Protein AF-X1SV70-F1 (afdb_monomer_lite)

Organism: NCBI:txid412755

Structure (mmCIF, N/CA/C/O backbone):
data_AF-X1SV70-F1
#
_entry.id   AF-X1SV70-F1
#
loop_
_atom_site.group_PDB
_atom_site.id
_atom_site.type_symbol
_atom_site.label_atom_id
_atom_site.label_alt_id
_atom_site.label_comp_id
_atom_site.label_asym_id
_atom_site.label_entity_id
_atom_site.label_seq_id
_atom_site.pdbx_PDB_ins_code
_atom_site.Cartn_x
_atom_site.Cartn_y
_atom_site.Cartn_z
_atom_site.occupancy
_atom_site.B_iso_or_equiv
_atom_site.auth_seq_id
_atom_site.auth_comp_id
_atom_site.auth_asym_id
_atom_site.auth_atom_id
_atom_site.pdbx_PDB_model_num
ATOM 1 N N . GLU A 1 1 ? -0.489 -18.241 -18.747 1.00 54.88 1 GLU A N 1
ATOM 2 C CA . GLU A 1 1 ? 0.717 -17.387 -18.776 1.00 54.88 1 GLU A CA 1
ATOM 3 C C . GLU A 1 1 ? 0.806 -16.663 -17.441 1.00 54.88 1 GLU A C 1
ATOM 5 O O . GLU A 1 1 ? -0.238 -16.282 -16.927 1.00 54.88 1 GLU A O 1
ATOM 10 N N . ASN A 1 2 ? 1.986 -16.580 -16.823 1.00 63.38 2 ASN A N 1
ATOM 11 C CA . ASN A 1 2 ? 2.168 -15.894 -15.540 1.00 63.38 2 ASN A CA 1
ATOM 12 C C . ASN A 1 2 ? 2.728 -14.479 -15.762 1.00 63.38 2 ASN A C 1
ATOM 14 O O . ASN A 1 2 ? 3.321 -14.181 -16.800 1.00 63.38 2 ASN A O 1
AT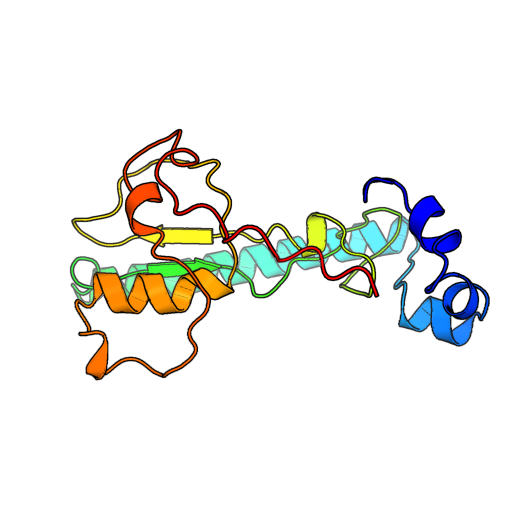OM 18 N N . PHE A 1 3 ? 2.542 -13.602 -14.782 1.00 66.31 3 PHE A N 1
ATOM 19 C CA . PHE A 1 3 ? 2.961 -12.201 -14.850 1.00 66.31 3 PHE A CA 1
ATOM 20 C C . PHE A 1 3 ? 4.433 -11.997 -14.456 1.00 66.31 3 PHE A C 1
ATOM 22 O O . PHE A 1 3 ? 4.821 -10.915 -14.054 1.00 66.31 3 PHE A O 1
ATOM 29 N N . HIS A 1 4 ? 5.266 -13.033 -14.571 1.00 71.25 4 HIS A N 1
ATOM 30 C CA . HIS A 1 4 ? 6.708 -12.949 -14.301 1.00 71.25 4 HIS A CA 1
ATOM 31 C C . HIS A 1 4 ? 7.544 -12.832 -15.577 1.00 71.25 4 HIS A C 1
ATOM 33 O O . HIS A 1 4 ? 8.769 -12.863 -15.519 1.00 71.25 4 HIS A O 1
ATOM 39 N N . ASN A 1 5 ? 6.904 -12.764 -16.744 1.00 83.50 5 ASN A N 1
ATOM 40 C CA . ASN A 1 5 ? 7.598 -12.651 -18.016 1.00 83.50 5 ASN A CA 1
ATOM 41 C C . ASN A 1 5 ? 6.950 -11.564 -18.876 1.00 83.50 5 ASN A C 1
ATOM 43 O O . ASN A 1 5 ? 5.813 -11.713 -19.329 1.00 83.50 5 ASN A O 1
ATOM 47 N N . ILE A 1 6 ? 7.702 -10.493 -19.134 1.00 85.44 6 ILE A N 1
ATOM 48 C CA . ILE A 1 6 ? 7.267 -9.369 -19.968 1.00 85.44 6 ILE A CA 1
ATOM 49 C C . ILE A 1 6 ? 6.971 -9.778 -21.418 1.00 85.44 6 ILE A C 1
ATOM 51 O O . ILE A 1 6 ? 6.139 -9.153 -22.072 1.00 85.44 6 ILE A O 1
ATOM 55 N N . GLU A 1 7 ? 7.557 -10.869 -21.926 1.00 86.25 7 GLU A N 1
ATOM 56 C CA . GLU A 1 7 ? 7.227 -11.379 -23.262 1.00 86.25 7 GLU A CA 1
ATOM 57 C C . GLU A 1 7 ? 5.745 -11.731 -23.409 1.00 86.25 7 GLU A C 1
ATOM 59 O O . GLU A 1 7 ? 5.186 -11.567 -24.495 1.00 86.25 7 GLU A O 1
ATOM 64 N N . ASN A 1 8 ? 5.099 -12.181 -22.329 1.00 85.94 8 ASN A N 1
ATOM 65 C CA . ASN A 1 8 ? 3.671 -12.495 -22.345 1.00 85.94 8 ASN A CA 1
ATOM 66 C C . ASN A 1 8 ? 2.850 -11.236 -22.646 1.00 85.94 8 ASN A C 1
ATOM 68 O O . ASN A 1 8 ? 1.861 -11.301 -23.370 1.00 85.94 8 ASN A O 1
ATOM 72 N N . LEU A 1 9 ? 3.299 -10.069 -22.171 1.00 84.88 9 LEU A N 1
ATOM 73 C CA . LEU A 1 9 ? 2.652 -8.792 -22.452 1.00 84.88 9 LEU A CA 1
ATOM 74 C C . LEU A 1 9 ? 2.766 -8.419 -23.937 1.00 84.88 9 LEU A C 1
ATOM 76 O O . LEU A 1 9 ? 1.769 -8.066 -24.568 1.00 84.88 9 LEU A O 1
ATOM 80 N N . TYR A 1 10 ? 3.961 -8.573 -24.513 1.00 86.06 10 TYR A N 1
ATOM 81 C CA . TYR A 1 10 ? 4.214 -8.315 -25.934 1.00 86.06 10 TYR A CA 1
ATOM 82 C C . TYR A 1 10 ? 3.469 -9.282 -26.864 1.00 86.06 10 TYR A C 1
ATOM 84 O O . TYR A 1 10 ? 3.123 -8.920 -27.988 1.00 86.06 10 TYR A O 1
ATOM 92 N N . LYS A 1 11 ? 3.194 -10.506 -26.404 1.00 88.25 11 LYS A N 1
ATOM 93 C CA . LYS A 1 11 ? 2.442 -11.528 -27.148 1.00 88.25 11 LYS A CA 1
ATOM 94 C C . LYS A 1 11 ? 0.931 -11.478 -26.878 1.00 88.25 11 LYS A C 1
ATOM 96 O O . LYS A 1 11 ? 0.177 -12.157 -27.574 1.00 88.25 11 LYS A O 1
ATOM 101 N N . HIS A 1 12 ? 0.474 -10.667 -25.920 1.00 87.44 12 HIS A N 1
ATOM 102 C CA . HIS A 1 12 ? -0.908 -10.683 -25.450 1.00 87.44 12 HIS A CA 1
ATOM 103 C C . HIS A 1 12 ? -1.907 -10.278 -26.557 1.00 87.44 12 HIS A C 1
ATOM 105 O O . HIS A 1 12 ? -1.743 -9.202 -27.149 1.00 87.44 12 HIS A O 1
ATOM 111 N N . PRO A 1 13 ? -2.989 -11.053 -26.797 1.00 87.56 13 PRO A N 1
ATOM 112 C CA . PRO A 1 13 ? -3.907 -10.855 -27.929 1.00 87.56 13 PRO A CA 1
ATOM 113 C C . PRO A 1 13 ? -4.504 -9.448 -28.044 1.00 87.56 13 PRO A C 1
ATOM 115 O O . PRO A 1 13 ? -4.757 -8.965 -29.146 1.00 87.56 13 PRO A O 1
ATOM 118 N N . TYR A 1 14 ? -4.711 -8.777 -26.909 1.00 85.12 14 TYR A N 1
ATOM 119 C CA . TYR A 1 14 ? -5.315 -7.445 -26.866 1.00 85.12 14 TYR A CA 1
ATOM 120 C C . TYR A 1 14 ? -4.296 -6.306 -26.785 1.00 85.12 14 TYR A C 1
ATOM 122 O O . TYR A 1 14 ? -4.604 -5.197 -27.214 1.00 85.12 14 TYR A O 1
ATOM 130 N N . LEU A 1 15 ? -3.098 -6.560 -26.242 1.00 86.31 15 LEU A N 1
ATOM 131 C CA . LEU A 1 15 ? -2.116 -5.505 -25.956 1.00 86.31 15 LEU A CA 1
ATOM 132 C C . LEU A 1 15 ? -1.048 -5.393 -27.038 1.00 86.31 15 LEU A C 1
ATOM 134 O O . LEU A 1 15 ? -0.598 -4.284 -27.313 1.00 86.31 15 LEU A O 1
ATOM 138 N N . LYS A 1 16 ? -0.706 -6.504 -27.704 1.00 87.75 16 LYS A N 1
ATOM 139 C CA . LYS A 1 16 ? 0.333 -6.568 -28.738 1.00 87.75 16 LYS A CA 1
ATOM 140 C C . LYS A 1 16 ? 0.242 -5.414 -29.737 1.00 87.75 16 LYS A C 1
ATOM 142 O O . LYS A 1 16 ? 1.205 -4.675 -29.902 1.00 87.75 16 LYS A O 1
ATOM 147 N N . LYS A 1 17 ? -0.940 -5.200 -30.329 1.00 88.38 17 LYS A N 1
ATOM 148 C CA . LYS A 1 17 ? -1.150 -4.147 -31.338 1.00 88.38 17 LYS A CA 1
ATOM 149 C C . LYS A 1 17 ? -0.824 -2.740 -30.825 1.00 88.38 17 LYS A C 1
ATOM 151 O O . LYS A 1 17 ? -0.407 -1.896 -31.601 1.00 88.38 17 LYS A O 1
ATOM 156 N N . TYR A 1 18 ? -1.020 -2.472 -29.532 1.00 86.12 18 TYR A N 1
ATOM 157 C CA . TYR A 1 18 ? -0.710 -1.172 -28.934 1.00 86.12 18 TYR A CA 1
ATOM 158 C C . TYR A 1 18 ? 0.778 -1.054 -28.600 1.00 86.12 18 TYR A C 1
ATOM 160 O O . TYR A 1 18 ? 1.361 0.011 -28.774 1.00 86.12 18 TYR A O 1
ATOM 168 N N . LEU A 1 19 ? 1.402 -2.150 -28.169 1.00 87.75 19 LEU A N 1
ATOM 169 C CA . LEU A 1 19 ? 2.817 -2.192 -27.800 1.00 87.75 19 LEU A CA 1
ATOM 170 C C . LEU A 1 19 ? 3.765 -2.193 -29.008 1.00 87.75 19 LEU A C 1
ATOM 172 O O . LEU A 1 19 ? 4.924 -1.810 -28.875 1.00 87.75 19 LEU A O 1
ATOM 176 N N . GLU A 1 20 ? 3.287 -2.578 -30.191 1.00 87.81 20 GLU A N 1
ATOM 177 C CA . GLU A 1 20 ? 4.043 -2.474 -31.447 1.00 87.81 20 GLU A CA 1
ATOM 178 C C . GLU A 1 20 ? 4.167 -1.025 -31.953 1.00 87.81 20 GLU A C 1
ATOM 180 O O . GLU A 1 20 ? 5.061 -0.722 -32.743 1.00 87.81 20 GLU A O 1
ATOM 185 N N . HIS A 1 21 ? 3.315 -0.105 -31.485 1.00 87.06 21 HIS A N 1
ATOM 186 C CA . HIS A 1 21 ? 3.374 1.312 -31.846 1.00 87.06 21 HIS A CA 1
ATOM 187 C C . HIS A 1 21 ? 4.238 2.101 -30.843 1.00 87.06 21 HIS A C 1
ATOM 189 O O . HIS A 1 21 ? 3.816 2.267 -29.698 1.00 87.06 21 HIS A O 1
ATOM 195 N N . PRO A 1 22 ? 5.402 2.664 -31.238 1.00 83.31 22 PRO A N 1
ATOM 196 C CA . PRO A 1 22 ? 6.359 3.254 -30.292 1.00 83.31 22 PRO A CA 1
ATOM 197 C C . PRO A 1 22 ? 5.801 4.350 -29.361 1.00 83.31 22 PRO A C 1
ATOM 199 O O . PRO A 1 2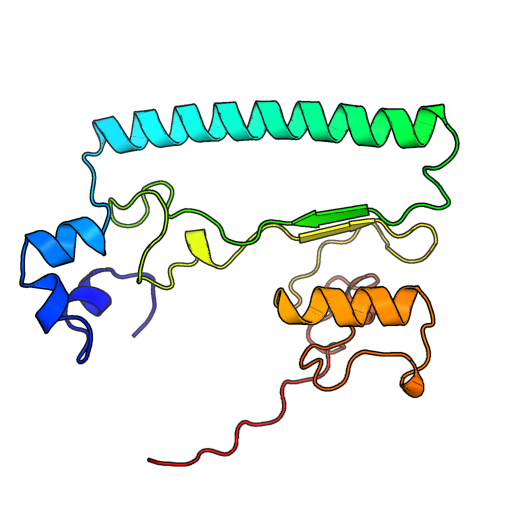2 ? 6.099 4.301 -28.168 1.00 83.31 22 PRO A O 1
ATOM 202 N N . PRO A 1 23 ? 4.954 5.296 -29.823 1.00 83.75 23 PRO A N 1
ATOM 203 C CA . PRO A 1 23 ? 4.382 6.310 -28.931 1.00 83.75 23 PRO A CA 1
ATOM 204 C C . PRO A 1 23 ? 3.446 5.719 -27.868 1.00 83.75 23 PRO A C 1
ATOM 206 O O . PRO A 1 23 ? 3.454 6.142 -26.712 1.00 83.75 23 PRO A O 1
ATOM 209 N N . ALA A 1 24 ? 2.645 4.722 -28.255 1.00 82.88 24 ALA A N 1
ATOM 210 C CA . ALA A 1 24 ? 1.751 4.027 -27.340 1.00 82.88 24 ALA A CA 1
ATOM 211 C C . ALA A 1 24 ? 2.552 3.152 -26.371 1.00 82.88 24 ALA A C 1
ATOM 213 O O . ALA A 1 24 ? 2.300 3.201 -25.174 1.00 82.88 24 ALA A O 1
ATOM 214 N N . ARG A 1 25 ? 3.573 2.435 -26.854 1.00 84.69 25 ARG A N 1
ATOM 215 C CA . ARG A 1 25 ? 4.478 1.646 -26.013 1.00 84.69 25 ARG A CA 1
ATOM 216 C C . ARG A 1 25 ? 5.112 2.487 -24.913 1.00 84.69 25 ARG A C 1
ATOM 218 O O . ARG A 1 25 ? 4.944 2.124 -23.764 1.00 84.69 25 ARG A O 1
ATOM 225 N N . GLY A 1 26 ? 5.748 3.615 -25.233 1.00 83.00 26 GLY A N 1
ATOM 226 C CA . GLY A 1 26 ? 6.385 4.461 -24.212 1.00 83.00 26 GLY A CA 1
ATOM 227 C C . GLY A 1 26 ? 5.402 5.072 -23.204 1.00 83.00 26 GLY A C 1
ATOM 228 O O . GLY A 1 26 ? 5.773 5.367 -22.073 1.00 83.00 26 GLY A O 1
ATOM 229 N N . SER A 1 27 ? 4.133 5.236 -23.593 1.00 82.19 27 SER A N 1
ATOM 230 C CA . SER A 1 27 ? 3.078 5.730 -22.695 1.00 82.19 27 SER A CA 1
ATOM 231 C C . SER A 1 27 ? 2.471 4.632 -21.815 1.00 82.19 27 SER A C 1
ATOM 233 O O . SER A 1 27 ? 1.890 4.931 -20.778 1.00 82.19 27 SER A O 1
ATOM 235 N N . LEU A 1 28 ? 2.548 3.372 -22.249 1.00 85.06 28 LEU A N 1
ATOM 236 C CA . LEU A 1 28 ? 1.962 2.214 -21.566 1.00 85.06 28 LEU A CA 1
ATOM 237 C C . LEU A 1 28 ? 2.995 1.446 -20.735 1.00 85.06 28 LEU A C 1
ATOM 239 O O . LEU A 1 28 ? 2.650 0.875 -19.700 1.00 85.06 28 LEU A O 1
ATOM 243 N N . LEU A 1 29 ? 4.236 1.417 -21.221 1.00 85.75 29 LEU A N 1
ATOM 244 C CA . LEU A 1 29 ? 5.411 0.780 -20.648 1.00 85.75 29 LEU A CA 1
ATOM 245 C C . LEU A 1 29 ? 6.462 1.864 -20.436 1.00 85.75 29 LEU A C 1
ATOM 247 O O . LEU A 1 29 ? 7.097 2.337 -21.378 1.00 85.75 29 LEU A O 1
ATOM 251 N N . HIS A 1 30 ? 6.628 2.268 -19.185 1.00 89.94 30 HIS A N 1
ATOM 252 C CA . HIS A 1 30 ? 7.658 3.208 -18.760 1.00 89.94 30 HIS A CA 1
ATOM 253 C C . HIS A 1 30 ? 9.014 2.492 -18.666 1.00 89.94 30 HIS A C 1
ATOM 255 O O . HIS A 1 30 ? 9.538 2.273 -17.576 1.00 89.94 30 HIS A O 1
ATOM 261 N N . GLU A 1 31 ? 9.527 2.045 -19.815 1.00 92.25 31 GLU A N 1
ATOM 262 C CA . GLU A 1 31 ? 10.827 1.382 -19.932 1.00 92.25 31 GLU A CA 1
ATOM 263 C C . GLU A 1 31 ? 11.970 2.370 -19.706 1.00 92.25 31 GLU A C 1
ATOM 265 O O . GLU A 1 31 ? 11.986 3.460 -20.277 1.00 92.25 31 GLU A O 1
ATOM 270 N N . GLU A 1 32 ? 12.959 1.962 -18.919 1.00 94.81 32 GLU A N 1
ATOM 271 C CA . GLU A 1 32 ? 14.097 2.798 -18.555 1.00 94.81 32 GLU A CA 1
ATOM 272 C C . GLU A 1 32 ? 15.427 2.050 -18.637 1.00 94.81 32 GLU A C 1
ATOM 274 O O . GLU A 1 32 ? 15.503 0.819 -18.642 1.00 94.81 32 GLU A O 1
ATOM 279 N N . THR A 1 33 ? 16.512 2.823 -18.692 1.00 96.81 33 THR A N 1
ATOM 280 C CA . THR A 1 33 ? 17.869 2.271 -18.617 1.00 96.81 33 THR A CA 1
ATOM 281 C C . THR A 1 33 ? 18.192 1.815 -17.195 1.00 96.81 33 THR A C 1
ATOM 283 O O . THR A 1 33 ? 17.692 2.379 -16.223 1.00 96.81 33 THR A O 1
ATOM 286 N N . GLU A 1 34 ? 19.091 0.839 -17.048 1.00 96.81 34 GLU A N 1
ATOM 287 C CA . GLU A 1 34 ? 19.534 0.361 -15.729 1.00 96.81 34 GLU A CA 1
ATOM 288 C C . GLU A 1 34 ? 20.086 1.500 -14.853 1.00 96.81 34 GLU A C 1
ATOM 290 O O . GLU A 1 34 ? 19.806 1.567 -13.656 1.00 96.81 34 GLU A O 1
ATOM 295 N N . GLU A 1 35 ? 20.821 2.447 -15.445 1.00 98.00 35 GLU A N 1
ATOM 296 C CA . GLU A 1 35 ? 21.339 3.611 -14.723 1.00 98.00 35 GLU A CA 1
ATOM 297 C C . GLU A 1 35 ? 20.206 4.471 -14.141 1.00 98.00 35 GLU A C 1
ATOM 299 O O . GLU A 1 35 ? 20.251 4.840 -12.962 1.00 98.00 35 GLU A O 1
ATOM 304 N N . ASN A 1 36 ? 19.181 4.769 -14.944 1.00 97.81 36 ASN A N 1
ATOM 305 C CA . ASN A 1 36 ? 18.024 5.544 -14.502 1.00 97.81 36 ASN A CA 1
ATOM 306 C C . ASN A 1 36 ? 17.200 4.785 -13.462 1.00 97.81 36 ASN A C 1
ATOM 308 O O . ASN A 1 36 ? 16.802 5.382 -12.465 1.00 97.81 36 ASN A O 1
ATOM 312 N N . ILE A 1 37 ? 17.014 3.475 -13.633 1.00 98.06 37 ILE A N 1
ATOM 313 C CA . ILE A 1 37 ? 16.313 2.618 -12.669 1.00 98.06 37 ILE A CA 1
ATOM 314 C C . ILE A 1 37 ? 17.014 2.652 -11.310 1.00 98.06 37 ILE A C 1
ATOM 316 O O . ILE A 1 37 ? 16.367 2.870 -10.289 1.00 98.06 37 ILE A O 1
ATOM 320 N N . ARG A 1 38 ? 18.345 2.517 -11.267 1.00 98.00 38 ARG A N 1
ATOM 321 C CA . ARG A 1 38 ? 19.092 2.584 -10.000 1.00 98.00 38 ARG A CA 1
ATOM 322 C C . ARG A 1 38 ? 18.925 3.935 -9.303 1.00 98.00 38 ARG A C 1
ATOM 324 O O . ARG A 1 38 ? 18.793 3.973 -8.080 1.00 98.00 38 ARG A O 1
ATOM 331 N N . LYS A 1 39 ? 18.914 5.039 -10.061 1.00 98.31 39 LYS A N 1
ATOM 332 C CA . LYS A 1 39 ? 18.639 6.382 -9.518 1.00 98.31 39 LYS A CA 1
ATOM 333 C C . LYS A 1 39 ? 17.202 6.492 -9.009 1.00 98.31 39 LYS A C 1
ATOM 335 O O . LYS A 1 39 ? 16.993 7.004 -7.914 1.00 98.31 39 LYS A O 1
ATOM 340 N N . PHE A 1 40 ? 16.237 5.984 -9.771 1.00 98.19 40 PHE A N 1
ATOM 341 C CA . PHE A 1 40 ? 14.825 5.971 -9.406 1.00 98.19 40 PHE A CA 1
ATOM 342 C C . PHE A 1 40 ? 14.586 5.199 -8.104 1.00 98.19 40 PHE A C 1
ATOM 344 O O . PHE A 1 40 ? 14.012 5.755 -7.178 1.00 98.19 40 PHE A O 1
ATOM 351 N N . ILE A 1 41 ? 15.120 3.980 -7.975 1.00 97.81 41 ILE A N 1
ATOM 352 C CA . ILE A 1 41 ? 15.018 3.169 -6.750 1.00 97.81 41 ILE A CA 1
ATOM 353 C C . ILE A 1 41 ? 15.619 3.912 -5.549 1.00 97.81 41 ILE A C 1
ATOM 355 O O . ILE A 1 41 ? 15.008 3.965 -4.483 1.00 97.81 41 ILE A O 1
ATOM 359 N N . ALA A 1 42 ? 16.796 4.526 -5.713 1.00 98.44 42 ALA A N 1
ATOM 360 C CA . ALA A 1 42 ? 17.432 5.288 -4.639 1.00 98.44 42 ALA A CA 1
ATOM 361 C C . ALA A 1 42 ? 16.572 6.480 -4.181 1.00 98.44 42 ALA A C 1
ATOM 363 O O . ALA A 1 42 ? 16.422 6.708 -2.980 1.00 98.44 42 ALA A O 1
ATOM 364 N N . LEU A 1 43 ? 15.977 7.218 -5.124 1.00 98.38 43 LEU A N 1
ATOM 365 C CA . LEU A 1 43 ? 15.062 8.321 -4.820 1.00 98.38 43 LEU A CA 1
ATOM 366 C C . LEU A 1 43 ? 13.783 7.822 -4.140 1.00 98.38 43 LEU A C 1
ATOM 368 O O . LEU A 1 43 ? 13.372 8.402 -3.136 1.00 98.38 43 LEU A O 1
ATOM 372 N N . SER A 1 44 ? 13.209 6.719 -4.619 1.00 97.94 44 SER A N 1
ATOM 373 C CA . SER A 1 44 ? 12.023 6.097 -4.030 1.00 97.94 44 SER A CA 1
ATOM 374 C C . SER A 1 44 ? 12.267 5.657 -2.588 1.00 97.94 44 SER A C 1
ATOM 376 O O . SER A 1 44 ? 11.444 5.953 -1.726 1.00 97.94 44 SER A O 1
ATOM 378 N N . TYR A 1 45 ? 13.421 5.064 -2.264 1.00 98.25 45 TYR A N 1
ATOM 379 C CA . TYR A 1 45 ? 13.770 4.775 -0.867 1.00 98.25 45 TYR A CA 1
ATOM 380 C C . TYR A 1 45 ? 13.975 6.033 -0.017 1.00 98.25 45 TYR A C 1
ATOM 382 O O . TYR A 1 45 ? 13.638 6.030 1.171 1.00 98.25 45 TYR A O 1
ATOM 390 N N . GLY A 1 46 ? 14.458 7.127 -0.611 1.00 98.56 46 GLY A N 1
ATOM 391 C CA . GLY A 1 46 ? 14.466 8.437 0.040 1.00 98.56 46 GLY A CA 1
ATOM 392 C C . GLY A 1 46 ? 13.050 8.907 0.391 1.00 98.56 46 GLY A C 1
ATOM 393 O O . GLY A 1 46 ? 12.800 9.321 1.523 1.00 98.56 46 GLY A O 1
ATOM 394 N N . SER A 1 47 ? 12.103 8.780 -0.542 1.00 98.19 47 SER A N 1
ATOM 395 C CA . SER A 1 47 ? 10.692 9.114 -0.312 1.00 98.19 47 SER A CA 1
ATOM 396 C C . SER A 1 47 ? 10.035 8.210 0.731 1.00 98.19 47 SER A C 1
ATOM 398 O O . SER A 1 47 ? 9.341 8.716 1.609 1.00 98.19 47 SER A O 1
ATOM 400 N N . VAL A 1 48 ? 10.290 6.899 0.692 1.00 97.69 48 VAL A N 1
ATOM 401 C CA . VAL A 1 48 ? 9.816 5.950 1.714 1.00 97.69 48 VAL A CA 1
ATOM 402 C C . VAL A 1 48 ? 10.338 6.343 3.096 1.00 97.69 48 VAL A C 1
ATOM 404 O O . VAL A 1 48 ? 9.550 6.421 4.031 1.00 97.69 48 VAL A O 1
ATOM 407 N N . SER A 1 49 ? 11.626 6.678 3.223 1.00 98.62 49 SER A N 1
ATOM 408 C CA . SER A 1 49 ? 12.211 7.117 4.501 1.00 98.62 49 SER A CA 1
ATOM 409 C C . SER A 1 49 ? 11.565 8.403 5.033 1.00 98.62 49 SER A C 1
ATOM 411 O O . SER A 1 49 ? 11.336 8.542 6.234 1.00 98.62 49 SER A O 1
ATOM 413 N N . LEU A 1 50 ? 11.241 9.350 4.145 1.00 98.56 50 LEU A N 1
ATOM 414 C CA . LEU A 1 50 ? 10.529 10.573 4.520 1.00 98.56 50 LEU A CA 1
ATOM 415 C C . LEU A 1 50 ? 9.112 10.267 5.030 1.00 98.56 50 LEU A C 1
ATOM 417 O O . LEU A 1 50 ? 8.690 10.828 6.042 1.00 98.56 50 LEU A O 1
ATOM 421 N N . ILE A 1 51 ? 8.384 9.389 4.335 1.00 98.19 51 ILE A N 1
ATOM 422 C CA . ILE A 1 51 ? 7.029 8.978 4.721 1.00 98.19 51 ILE A CA 1
ATOM 423 C C . ILE A 1 51 ? 7.056 8.237 6.058 1.00 98.19 51 ILE A C 1
ATOM 425 O O . ILE A 1 51 ? 6.247 8.551 6.925 1.00 98.19 51 ILE A O 1
ATOM 429 N N . ASP A 1 52 ? 7.999 7.316 6.254 1.00 98.50 52 ASP A N 1
ATOM 430 C CA . ASP A 1 52 ? 8.181 6.588 7.513 1.00 98.50 52 ASP A CA 1
ATOM 431 C C . ASP A 1 52 ? 8.377 7.551 8.697 1.00 98.50 52 ASP A C 1
ATOM 433 O O . ASP A 1 52 ? 7.657 7.478 9.696 1.00 98.50 52 ASP A O 1
ATOM 437 N N . HIS A 1 53 ? 9.247 8.556 8.536 1.00 98.69 53 HIS A N 1
ATOM 438 C CA . HIS A 1 53 ? 9.427 9.601 9.543 1.00 98.69 53 HIS A CA 1
ATOM 439 C C . HIS A 1 53 ? 8.123 10.364 9.841 1.00 98.69 53 HIS A C 1
ATOM 441 O O . HIS A 1 53 ? 7.785 10.587 11.006 1.00 98.69 53 HIS A O 1
ATOM 447 N N . ALA A 1 54 ? 7.373 10.755 8.806 1.00 98.62 54 ALA A N 1
ATOM 448 C CA . ALA A 1 54 ? 6.108 11.471 8.962 1.00 98.62 54 ALA A CA 1
ATOM 449 C C . ALA A 1 54 ? 5.028 10.612 9.650 1.00 98.62 54 ALA A C 1
ATOM 451 O O . ALA A 1 54 ? 4.313 11.103 10.526 1.00 98.62 54 ALA A O 1
ATOM 452 N N . VAL A 1 55 ? 4.939 9.321 9.317 1.00 98.50 55 VAL A N 1
ATOM 453 C CA . VAL A 1 55 ? 4.057 8.362 10.000 1.00 98.50 55 VAL A CA 1
ATOM 454 C C . VAL A 1 55 ? 4.436 8.259 11.477 1.00 98.50 55 VAL A C 1
ATOM 456 O O . VAL A 1 55 ? 3.557 8.358 12.335 1.00 98.50 55 VAL A O 1
ATOM 459 N N . GLY A 1 56 ? 5.730 8.169 11.797 1.00 98.62 56 GLY A N 1
ATOM 460 C CA . GLY A 1 56 ? 6.218 8.177 13.177 1.00 98.62 56 GLY A CA 1
ATOM 461 C C . GLY A 1 56 ? 5.756 9.405 13.973 1.00 98.62 56 GLY A C 1
ATOM 462 O O . GLY A 1 56 ? 5.327 9.274 15.119 1.00 98.62 56 GLY A O 1
ATOM 463 N N . GLN A 1 57 ? 5.748 10.594 13.361 1.00 98.75 57 GLN A N 1
ATOM 464 C CA . GLN A 1 57 ? 5.242 11.818 14.000 1.00 98.75 57 GLN A CA 1
ATOM 465 C C . GLN A 1 57 ? 3.731 11.771 14.283 1.00 98.75 57 GLN A C 1
ATOM 467 O O . GLN A 1 57 ? 3.280 12.247 15.332 1.00 98.75 57 GLN A O 1
ATOM 472 N N . ILE A 1 58 ? 2.941 11.191 13.374 1.00 98.50 58 ILE A N 1
ATOM 473 C CA . ILE A 1 58 ? 1.496 11.001 13.567 1.00 98.50 58 ILE A CA 1
ATOM 474 C C . ILE A 1 58 ? 1.249 10.040 14.734 1.00 98.50 58 ILE A C 1
ATOM 476 O O . ILE A 1 58 ? 0.482 10.363 15.642 1.00 98.50 58 ILE A O 1
ATOM 480 N N . LEU A 1 59 ? 1.935 8.895 14.755 1.00 98.56 59 LEU A N 1
ATOM 481 C CA . LEU A 1 59 ? 1.797 7.894 15.818 1.00 98.56 59 LEU A CA 1
ATOM 482 C C . LEU A 1 59 ? 2.224 8.447 17.186 1.00 98.56 59 LEU A C 1
ATOM 484 O O . LEU A 1 59 ? 1.475 8.325 18.154 1.00 98.56 59 LEU A O 1
ATOM 488 N N . ALA A 1 60 ? 3.354 9.156 17.253 1.00 98.69 60 ALA A N 1
ATOM 489 C CA . ALA A 1 60 ? 3.807 9.819 18.476 1.00 98.69 60 ALA A CA 1
ATOM 490 C C . ALA A 1 60 ? 2.807 10.879 18.970 1.00 98.69 60 ALA A C 1
ATOM 492 O O . ALA A 1 60 ? 2.650 11.092 20.173 1.00 98.69 60 ALA A O 1
ATOM 493 N N . SER A 1 61 ? 2.092 11.541 18.054 1.00 98.62 61 SER A N 1
ATOM 494 C CA . SER A 1 61 ? 1.029 12.480 18.419 1.00 98.62 61 SER A CA 1
ATOM 495 C C . SER A 1 61 ? -0.167 11.759 19.048 1.00 98.62 61 SER A C 1
ATOM 497 O O . SER A 1 61 ? -0.681 12.228 20.064 1.00 98.62 61 SER A O 1
ATOM 499 N N . LEU A 1 62 ? -0.579 10.601 18.514 1.00 98.50 62 LEU A N 1
ATOM 500 C CA . LEU A 1 62 ? -1.635 9.785 19.127 1.00 98.50 62 LEU A CA 1
ATOM 501 C C . LEU A 1 62 ? -1.271 9.371 20.558 1.00 98.50 62 LEU A C 1
ATOM 503 O O . LEU A 1 62 ? -2.120 9.449 21.446 1.00 98.50 62 LEU A O 1
ATOM 507 N N . GLU A 1 63 ? -0.019 8.978 20.800 1.00 98.19 63 GLU A N 1
ATOM 508 C CA . GLU A 1 63 ? 0.475 8.650 22.143 1.00 98.19 63 GLU A CA 1
ATOM 509 C C . GLU A 1 63 ? 0.471 9.872 23.066 1.00 98.19 63 GLU A C 1
ATOM 511 O O . GLU A 1 63 ? -0.108 9.829 24.152 1.00 98.19 63 GLU A O 1
ATOM 516 N N . LYS A 1 64 ? 1.046 10.993 22.615 1.00 98.56 64 LYS A N 1
ATOM 517 C CA . LYS A 1 64 ? 1.135 12.242 23.387 1.00 98.56 64 LYS A CA 1
ATOM 518 C C . LYS A 1 64 ? -0.230 12.745 23.862 1.00 98.56 64 LYS A C 1
ATOM 520 O O . LYS A 1 64 ? -0.329 13.290 24.959 1.00 98.56 64 LYS A O 1
ATOM 525 N N . PHE A 1 65 ? -1.266 12.598 23.038 1.00 98.44 65 PHE A N 1
ATOM 526 C CA . PHE A 1 65 ? -2.627 13.026 23.370 1.00 98.44 65 PHE A CA 1
ATOM 527 C C . PHE A 1 65 ? -3.464 11.941 24.066 1.00 98.44 65 PHE A C 1
ATOM 529 O O . PHE A 1 65 ? -4.640 12.172 24.336 1.00 98.44 65 PHE A O 1
ATOM 536 N N . GLY A 1 66 ? -2.889 10.770 24.367 1.00 98.25 66 GLY A N 1
ATOM 537 C CA . GLY A 1 66 ? -3.607 9.665 25.010 1.00 98.25 66 GLY A CA 1
ATOM 538 C C . GLY A 1 66 ? -4.690 9.032 24.128 1.00 98.25 66 GLY A C 1
ATOM 539 O O . GLY A 1 66 ? -5.625 8.426 24.641 1.00 98.25 66 GLY A O 1
ATOM 540 N N . LEU A 1 67 ? -4.588 9.181 22.804 1.00 98.38 67 LEU A N 1
ATOM 541 C CA . LEU A 1 67 ? -5.559 8.680 21.823 1.00 98.38 67 LEU A CA 1
ATOM 542 C C . LEU A 1 67 ? -5.196 7.296 21.273 1.00 98.38 67 LEU A C 1
ATOM 544 O O . LEU A 1 67 ? -6.031 6.656 20.633 1.00 98.38 67 LEU A O 1
ATOM 548 N N . ALA A 1 68 ? -3.966 6.832 21.509 1.00 97.50 68 ALA A N 1
ATOM 549 C CA . ALA A 1 68 ? -3.430 5.605 20.922 1.00 97.50 68 ALA A CA 1
ATOM 550 C C . ALA A 1 68 ? -4.293 4.359 21.194 1.00 97.50 68 ALA A C 1
ATOM 552 O O . ALA A 1 68 ? -4.450 3.536 20.296 1.00 97.50 68 ALA A O 1
ATOM 553 N N . GLU A 1 69 ? -4.891 4.240 22.381 1.00 97.19 69 GLU A N 1
ATOM 554 C CA . GLU A 1 69 ? -5.697 3.070 22.772 1.00 97.19 69 GLU A CA 1
ATOM 555 C C . GLU A 1 69 ? -7.160 3.138 22.308 1.00 97.19 69 GLU A C 1
ATOM 557 O O . GLU A 1 69 ? -7.896 2.166 22.440 1.00 97.19 69 GLU A O 1
ATOM 562 N N . ASN A 1 70 ? -7.583 4.260 21.719 1.00 96.69 70 ASN A N 1
ATOM 563 C CA . ASN A 1 70 ? -8.926 4.448 21.160 1.00 96.69 70 ASN A CA 1
ATOM 564 C C . ASN A 1 70 ? -8.882 4.842 19.672 1.00 96.69 70 ASN A C 1
ATOM 566 O O . ASN A 1 70 ? -9.801 5.475 19.155 1.00 96.69 70 ASN A O 1
ATOM 570 N N . THR A 1 71 ? -7.789 4.511 18.982 1.00 97.81 71 THR A N 1
ATOM 571 C CA . THR A 1 71 ? -7.601 4.828 17.564 1.00 97.81 71 THR A CA 1
ATOM 572 C C . THR A 1 71 ? -7.225 3.572 16.793 1.00 97.81 71 THR A C 1
ATOM 574 O O . THR A 1 71 ? -6.233 2.912 17.099 1.00 97.81 71 THR A O 1
ATOM 577 N N . MET A 1 72 ? -8.004 3.272 15.757 1.00 97.31 72 MET A N 1
ATOM 578 C CA . MET A 1 72 ? -7.634 2.310 14.726 1.00 97.31 72 MET A CA 1
ATOM 579 C C . MET A 1 72 ? -6.638 2.954 13.762 1.00 97.31 72 MET A C 1
ATOM 581 O O . MET A 1 72 ? -6.896 4.038 13.241 1.00 97.31 72 MET A O 1
ATOM 585 N N . VAL A 1 73 ? -5.528 2.270 13.496 1.00 97.88 73 VAL A N 1
ATOM 586 C CA . VAL A 1 73 ? -4.532 2.677 12.500 1.00 97.88 73 VAL A CA 1
ATOM 587 C C . VAL A 1 73 ? -4.495 1.637 11.389 1.00 97.88 73 VAL A C 1
ATOM 589 O O . VAL A 1 73 ? -4.353 0.443 11.652 1.00 97.88 73 VAL A O 1
ATOM 592 N N . ILE A 1 74 ? -4.611 2.108 10.150 1.00 97.38 74 ILE A N 1
ATOM 593 C CA . ILE A 1 74 ? -4.505 1.299 8.937 1.00 97.38 74 ILE A CA 1
ATOM 594 C C . ILE A 1 74 ? -3.447 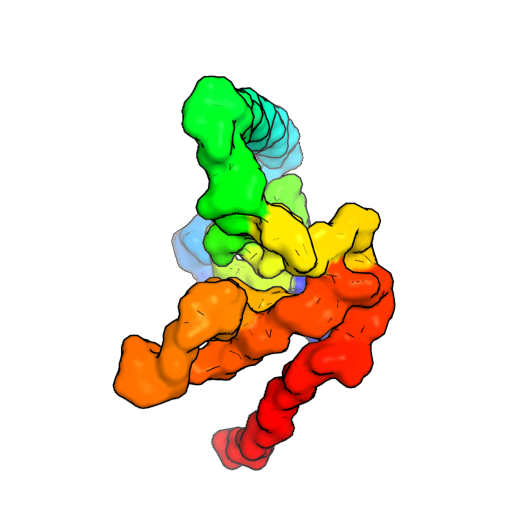1.960 8.062 1.00 97.38 74 ILE A C 1
ATOM 596 O O . ILE A 1 74 ? -3.582 3.135 7.720 1.00 97.38 74 ILE A O 1
ATOM 600 N N . PHE A 1 75 ? -2.401 1.222 7.710 1.00 97.69 75 PHE A N 1
ATOM 601 C CA . PHE A 1 75 ? -1.382 1.673 6.768 1.00 97.69 75 PHE A CA 1
ATOM 602 C C . PHE A 1 75 ? -1.452 0.823 5.506 1.00 97.69 75 PHE A C 1
ATOM 604 O O . PHE A 1 75 ? -1.417 -0.405 5.583 1.00 97.69 75 PHE A O 1
ATOM 611 N N . THR A 1 76 ? -1.572 1.469 4.349 1.00 97.62 76 THR A N 1
ATOM 612 C CA . THR A 1 76 ? -1.624 0.792 3.053 1.00 97.62 76 THR A CA 1
ATOM 613 C C . THR A 1 76 ? -1.228 1.730 1.912 1.00 97.62 76 THR A C 1
ATOM 615 O O . THR A 1 76 ? -0.956 2.907 2.150 1.00 97.62 76 THR A O 1
ATOM 618 N N . SER A 1 77 ? -1.205 1.209 0.685 1.00 96.75 77 SER A N 1
ATOM 619 C CA . SER A 1 77 ? -1.022 1.966 -0.555 1.00 96.75 77 SER A CA 1
ATOM 620 C C . SER A 1 77 ? -2.172 1.665 -1.520 1.00 96.75 77 SER A C 1
ATOM 622 O O . SER A 1 77 ? -2.768 0.592 -1.459 1.00 96.75 77 SER A O 1
ATOM 624 N N . ASP A 1 78 ? -2.499 2.589 -2.420 1.00 95.44 78 ASP A N 1
ATOM 625 C CA . ASP A 1 78 ? -3.512 2.374 -3.462 1.00 95.44 78 ASP A CA 1
ATOM 626 C C . ASP A 1 78 ? -3.000 1.449 -4.578 1.00 95.44 78 ASP A C 1
ATOM 628 O O . ASP A 1 78 ? -3.759 0.658 -5.139 1.00 95.44 78 ASP A O 1
ATOM 632 N N . HIS A 1 79 ? -1.702 1.528 -4.861 1.00 95.81 79 HIS A N 1
ATOM 633 C CA . HIS A 1 79 ? -0.943 0.621 -5.714 1.00 95.81 79 HIS A CA 1
ATOM 634 C C . HIS A 1 79 ? 0.544 0.648 -5.327 1.00 95.81 79 HIS A C 1
ATOM 636 O O . HIS A 1 79 ? 0.985 1.469 -4.520 1.00 95.81 79 HIS A O 1
ATOM 642 N N . GLY A 1 80 ? 1.330 -0.256 -5.906 1.00 94.94 80 GLY A N 1
ATOM 643 C CA . GLY A 1 80 ? 2.788 -0.240 -5.802 1.00 94.94 80 GLY A CA 1
ATOM 644 C C . GLY A 1 80 ? 3.460 0.371 -7.034 1.00 94.94 80 GLY A C 1
ATOM 645 O O . GLY A 1 80 ? 2.865 1.180 -7.748 1.00 94.94 80 GLY A O 1
ATOM 646 N N . ASP A 1 81 ? 4.692 -0.034 -7.302 1.00 95.44 81 ASP A N 1
ATOM 647 C CA . ASP A 1 81 ? 5.511 0.455 -8.411 1.00 95.44 81 ASP A CA 1
ATOM 648 C C . ASP A 1 81 ? 6.289 -0.719 -9.011 1.00 95.44 81 ASP A C 1
ATOM 650 O O . ASP A 1 81 ? 6.612 -1.677 -8.308 1.00 95.44 81 ASP A O 1
ATOM 654 N N . TYR A 1 82 ? 6.590 -0.667 -10.306 1.00 94.50 82 TYR A N 1
ATOM 655 C CA . TYR A 1 82 ? 7.425 -1.679 -10.943 1.00 94.50 82 TYR A CA 1
ATOM 656 C C . TYR A 1 82 ? 8.832 -1.736 -10.335 1.00 94.50 82 TYR A C 1
ATOM 658 O O . TYR A 1 82 ? 9.428 -2.804 -10.338 1.00 94.50 82 TYR A O 1
ATOM 666 N N . MET A 1 83 ? 9.367 -0.639 -9.782 1.00 94.94 83 MET A N 1
ATOM 667 C CA . MET A 1 83 ? 10.662 -0.615 -9.077 1.00 94.94 83 MET A CA 1
ATOM 668 C C . MET A 1 83 ? 11.831 -1.221 -9.888 1.00 94.94 83 MET A C 1
ATOM 670 O O . MET A 1 83 ? 12.802 -1.710 -9.315 1.00 94.94 83 MET A O 1
ATOM 674 N N . GLY A 1 84 ? 11.771 -1.176 -11.222 1.00 93.56 84 GLY A N 1
ATOM 675 C CA . GLY A 1 84 ? 12.762 -1.781 -12.115 1.00 93.56 84 GLY A CA 1
ATOM 676 C C . GLY A 1 84 ? 12.403 -3.176 -12.638 1.00 93.56 84 GLY A C 1
ATOM 677 O O . GLY A 1 84 ? 13.126 -3.688 -13.499 1.00 93.56 84 GLY A O 1
ATOM 678 N N . ASP A 1 85 ? 11.302 -3.784 -12.183 1.00 90.88 85 ASP A N 1
ATOM 679 C CA . ASP A 1 85 ? 10.795 -5.055 -12.703 1.00 90.88 85 ASP A CA 1
ATOM 680 C C . ASP A 1 85 ? 10.655 -4.980 -14.224 1.00 90.88 85 ASP A C 1
ATOM 682 O O . ASP A 1 85 ? 9.986 -4.105 -14.775 1.00 90.88 85 ASP A O 1
ATOM 686 N N . HIS A 1 86 ? 11.305 -5.916 -14.918 1.00 91.19 86 HIS A N 1
ATOM 687 C CA . HIS A 1 86 ? 11.314 -5.978 -16.382 1.00 91.19 86 HIS A CA 1
ATOM 688 C C . HIS A 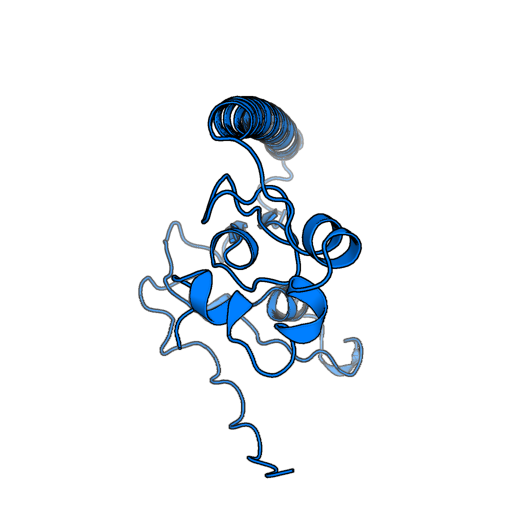1 86 ? 11.767 -4.675 -17.071 1.00 91.19 86 HIS A C 1
ATOM 690 O O . HIS A 1 86 ? 11.295 -4.362 -18.162 1.00 91.19 86 HIS A O 1
ATOM 696 N N . SER A 1 87 ? 12.675 -3.927 -16.435 1.00 92.75 87 SER A N 1
ATOM 697 C CA . SER A 1 87 ? 13.148 -2.610 -16.886 1.00 92.75 87 SER A CA 1
ATOM 698 C C . SER A 1 87 ? 12.077 -1.513 -16.886 1.00 92.75 87 SER A C 1
ATOM 700 O O . SER A 1 87 ? 12.254 -0.494 -17.550 1.00 92.75 87 SER A O 1
ATOM 702 N N . LEU A 1 88 ? 10.983 -1.698 -16.143 1.00 93.50 88 LEU A N 1
ATOM 703 C CA . LEU A 1 88 ? 9.909 -0.719 -16.004 1.00 93.50 88 LEU A CA 1
ATOM 704 C C . LEU A 1 88 ? 10.007 0.039 -14.678 1.00 93.50 88 LEU A C 1
ATOM 706 O O . LEU A 1 88 ? 10.397 -0.515 -13.652 1.00 93.50 88 LEU A O 1
ATOM 710 N N . ILE A 1 89 ? 9.576 1.294 -14.685 1.00 94.75 89 ILE A N 1
ATOM 711 C CA . ILE A 1 89 ? 9.352 2.109 -13.481 1.00 94.75 89 ILE A CA 1
ATOM 712 C C . ILE A 1 89 ? 7.900 2.596 -13.433 1.00 94.75 89 ILE A C 1
ATOM 714 O O . ILE A 1 89 ? 7.179 2.482 -14.424 1.00 94.75 89 ILE A O 1
ATOM 718 N N . LEU A 1 90 ? 7.465 3.187 -12.319 1.00 93.62 90 LEU A N 1
ATOM 719 C CA . LEU A 1 90 ? 6.102 3.700 -12.152 1.00 93.62 90 LEU A CA 1
ATOM 720 C C . LEU A 1 90 ? 5.067 2.563 -12.177 1.00 93.62 90 LEU A C 1
ATOM 722 O O . LEU A 1 90 ? 5.276 1.478 -11.640 1.00 93.62 90 LEU A O 1
ATOM 726 N N . LYS A 1 91 ? 3.914 2.829 -12.784 1.00 91.88 91 LYS A N 1
ATOM 727 C CA . LYS A 1 91 ? 2.807 1.896 -12.964 1.00 91.88 91 LYS A CA 1
ATOM 728 C C . LYS A 1 91 ? 2.306 1.990 -14.393 1.00 91.88 91 LYS A C 1
ATOM 730 O O . LYS A 1 91 ? 2.471 3.013 -15.049 1.00 91.88 91 LYS A O 1
ATOM 735 N N . GLY A 1 92 ? 1.635 0.953 -14.856 1.00 88.69 92 GLY A N 1
ATOM 736 C CA . GLY A 1 92 ? 1.113 0.899 -16.209 1.00 88.69 92 GLY A CA 1
ATOM 737 C C . GLY A 1 92 ? 0.098 -0.218 -16.362 1.00 88.69 92 GLY A C 1
ATOM 738 O O . GLY A 1 92 ? -0.553 -0.641 -15.410 1.00 88.69 92 GLY A O 1
ATOM 739 N N . ILE A 1 93 ? -0.036 -0.699 -17.591 1.00 86.12 93 ILE A N 1
ATOM 740 C CA . ILE A 1 93 ? -1.026 -1.722 -17.945 1.00 86.12 93 ILE A CA 1
ATOM 741 C C . ILE A 1 93 ? -0.675 -3.131 -17.455 1.00 86.12 93 ILE A C 1
ATOM 743 O O . ILE A 1 93 ? -1.519 -4.024 -17.511 1.00 86.12 93 ILE A O 1
ATOM 747 N N . SER A 1 94 ? 0.568 -3.355 -17.031 1.00 85.44 94 SER A N 1
ATOM 748 C CA . SER A 1 94 ? 1.072 -4.679 -16.679 1.00 85.44 94 SER A CA 1
ATOM 749 C C . SER A 1 94 ? 0.700 -5.016 -15.234 1.00 85.44 94 SER A C 1
ATOM 751 O O . SER A 1 94 ? 1.117 -4.282 -14.336 1.00 85.44 94 SER A O 1
ATOM 753 N N . PRO A 1 95 ? -0.021 -6.121 -14.975 1.00 85.12 95 PRO A N 1
ATOM 754 C CA . PRO A 1 95 ? -0.443 -6.520 -13.632 1.00 85.12 95 PRO A CA 1
ATOM 755 C C . PRO A 1 95 ? 0.686 -7.262 -12.892 1.00 85.12 95 PRO A C 1
ATOM 757 O O . PRO A 1 95 ? 0.524 -8.399 -12.453 1.00 85.12 95 PRO A O 1
ATOM 760 N N . PHE A 1 96 ? 1.865 -6.647 -12.812 1.00 88.94 96 PHE A N 1
ATOM 761 C CA . PHE A 1 96 ? 3.012 -7.218 -12.109 1.00 88.94 96 PHE A CA 1
ATOM 762 C C . PHE A 1 96 ? 2.866 -7.041 -10.598 1.00 88.94 96 PHE A C 1
ATOM 764 O O . PHE A 1 96 ? 2.320 -6.036 -10.133 1.00 88.94 96 PHE A O 1
ATOM 771 N N . ASN A 1 97 ? 3.373 -8.009 -9.828 1.00 89.75 97 ASN A N 1
ATOM 772 C CA . ASN A 1 97 ? 3.201 -8.037 -8.373 1.00 89.75 97 ASN A CA 1
ATOM 773 C C . ASN A 1 97 ? 3.708 -6.758 -7.700 1.00 89.75 97 ASN A C 1
ATOM 775 O O . ASN A 1 97 ? 3.025 -6.282 -6.802 1.00 89.75 97 ASN A O 1
ATOM 779 N N . GLY A 1 98 ? 4.802 -6.152 -8.183 1.00 89.75 98 GLY A N 1
ATOM 780 C CA . GLY A 1 98 ? 5.305 -4.874 -7.664 1.00 89.75 98 GLY A CA 1
ATOM 781 C C . GLY A 1 98 ? 4.262 -3.750 -7.659 1.00 89.75 98 GLY A C 1
ATOM 782 O O . GLY A 1 98 ? 4.271 -2.915 -6.764 1.00 89.75 98 GLY A O 1
ATOM 783 N N . THR A 1 99 ? 3.293 -3.771 -8.584 1.00 92.69 99 THR A N 1
ATOM 784 C CA . THR A 1 99 ? 2.189 -2.791 -8.635 1.00 92.69 99 THR A CA 1
ATOM 785 C C . THR A 1 99 ? 0.922 -3.204 -7.891 1.00 92.69 99 THR A C 1
ATOM 787 O O . THR A 1 99 ? 0.124 -2.334 -7.547 1.00 92.69 99 THR A O 1
ATOM 790 N N . LEU A 1 100 ? 0.719 -4.501 -7.645 1.00 92.31 100 LEU A N 1
ATOM 791 C CA . LEU A 1 100 ? -0.532 -5.043 -7.099 1.00 92.31 100 LEU A CA 1
ATOM 792 C C . LEU A 1 100 ? -0.434 -5.451 -5.625 1.00 92.31 100 LEU A C 1
ATOM 794 O O . LEU A 1 100 ? -1.414 -5.341 -4.894 1.00 92.31 100 LEU A O 1
ATOM 798 N N . GLN A 1 101 ? 0.725 -5.944 -5.187 1.00 93.31 101 GLN A N 1
ATOM 799 C CA . GLN A 1 101 ? 0.954 -6.404 -3.819 1.00 93.31 101 GLN A CA 1
ATOM 800 C C . GLN A 1 101 ? 1.449 -5.239 -2.965 1.00 93.31 101 GLN A C 1
ATOM 802 O O . GLN A 1 101 ? 2.646 -4.997 -2.825 1.00 93.31 101 GLN A O 1
ATOM 807 N N . VAL A 1 102 ? 0.494 -4.489 -2.427 1.00 96.06 102 VAL A N 1
ATOM 808 C CA . VAL A 1 102 ? 0.738 -3.321 -1.574 1.00 96.06 102 VAL A CA 1
ATOM 809 C C . VAL A 1 102 ? 0.860 -3.709 -0.098 1.00 96.06 102 VAL A C 1
ATOM 811 O O . VAL A 1 102 ? 0.292 -4.722 0.317 1.00 96.06 102 VAL A O 1
ATOM 814 N N . PRO A 1 103 ? 1.553 -2.904 0.732 1.00 95.81 103 PRO A N 1
ATOM 815 C CA . PRO A 1 103 ? 1.529 -3.106 2.175 1.00 95.81 103 PRO A CA 1
ATOM 816 C C . PRO A 1 103 ? 0.102 -2.961 2.717 1.00 95.81 103 PRO A C 1
ATOM 818 O O . PRO A 1 103 ? -0.668 -2.114 2.260 1.00 95.81 103 PRO A O 1
ATOM 821 N N . LEU A 1 104 ? -0.236 -3.753 3.732 1.00 96.50 104 LEU A N 1
ATOM 822 C CA . LEU A 1 104 ? -1.455 -3.590 4.514 1.00 96.50 104 LEU A CA 1
ATOM 823 C C . LEU A 1 104 ? -1.169 -3.962 5.969 1.00 96.50 104 LEU A C 1
ATOM 825 O O . LEU A 1 104 ? -0.952 -5.126 6.289 1.00 96.50 104 LEU A O 1
ATOM 829 N N . ILE A 1 105 ? -1.171 -2.964 6.848 1.00 96.25 105 ILE A N 1
ATOM 830 C CA . ILE A 1 105 ? -0.923 -3.132 8.282 1.00 96.25 105 ILE A CA 1
ATOM 831 C C . ILE A 1 105 ? -2.128 -2.592 9.043 1.00 96.25 105 ILE A C 1
ATOM 833 O O . ILE A 1 105 ? -2.547 -1.455 8.823 1.00 96.25 105 ILE A O 1
ATOM 837 N N . TRP A 1 106 ? -2.652 -3.397 9.965 1.00 96.44 106 TRP A N 1
ATOM 838 C CA . TRP A 1 106 ? -3.751 -3.029 10.853 1.00 96.44 106 TRP A CA 1
ATOM 839 C C . TRP A 1 106 ? -3.283 -3.011 12.306 1.00 96.44 106 TRP A C 1
ATOM 841 O O . TRP A 1 106 ? -2.702 -3.978 12.792 1.00 96.44 106 TRP A O 1
ATOM 851 N N . ARG A 1 107 ? -3.606 -1.933 13.022 1.00 95.81 107 ARG A N 1
ATOM 852 C CA . ARG A 1 107 ? -3.564 -1.860 14.486 1.00 95.81 107 ARG A CA 1
ATOM 853 C C . ARG A 1 107 ? -4.933 -1.415 14.976 1.00 95.81 107 ARG A C 1
ATOM 855 O O . ARG A 1 107 ? -5.314 -0.257 14.816 1.00 95.81 107 ARG A O 1
ATOM 862 N N . VAL A 1 108 ? -5.653 -2.329 15.607 1.00 96.25 108 VAL A N 1
ATOM 863 C CA . VAL A 1 108 ? -6.942 -2.072 16.250 1.00 96.25 108 VAL A CA 1
ATOM 864 C C . VAL A 1 108 ? -6.805 -2.463 17.725 1.00 96.25 108 VAL A C 1
ATOM 866 O O . VAL A 1 108 ? -6.712 -3.660 18.019 1.00 96.25 108 VAL A O 1
ATOM 869 N N . PRO A 1 109 ? -6.760 -1.492 18.659 1.00 95.06 109 PRO A N 1
ATOM 870 C CA . PRO A 1 109 ? -6.632 -1.776 20.087 1.00 95.06 109 PRO A CA 1
ATOM 871 C C . PRO A 1 109 ? -7.676 -2.790 20.574 1.00 95.06 109 PRO A C 1
ATOM 873 O O . PRO A 1 109 ? -8.863 -2.664 20.284 1.00 95.06 109 PRO A O 1
ATOM 876 N N . GLY A 1 110 ? -7.220 -3.829 21.279 1.00 93.44 110 GLY A N 1
ATOM 877 C CA . GLY A 1 110 ? -8.074 -4.903 21.801 1.00 93.44 110 GLY A CA 1
ATOM 878 C C . GLY A 1 110 ? -8.570 -5.933 20.775 1.00 93.44 110 GLY A C 1
ATOM 879 O O . GLY A 1 110 ? -9.233 -6.883 21.182 1.00 93.44 110 GLY A O 1
ATOM 880 N N . VAL A 1 111 ? -8.246 -5.785 19.484 1.00 93.50 111 VAL A N 1
ATOM 881 C CA . VAL A 1 111 ? -8.690 -6.704 18.417 1.00 93.50 111 VAL A CA 1
ATOM 882 C C . VAL A 1 111 ? -7.505 -7.342 17.690 1.00 93.50 111 VAL A C 1
ATOM 884 O O . VAL A 1 111 ? -7.414 -8.564 17.615 1.00 93.50 111 VAL A O 1
ATOM 887 N N . THR A 1 112 ? -6.576 -6.544 17.157 1.00 92.50 112 THR A N 1
ATOM 888 C CA . THR A 1 112 ? -5.434 -7.078 16.395 1.00 92.50 112 THR A CA 1
ATOM 889 C C . THR A 1 112 ? -4.379 -7.679 17.313 1.00 92.50 112 THR A C 1
ATOM 891 O O . THR A 1 112 ? -3.992 -7.053 18.302 1.00 92.50 112 THR A O 1
ATOM 894 N N . LYS A 1 113 ? -3.841 -8.845 16.941 1.00 89.06 113 LYS A N 1
ATOM 895 C CA . LYS A 1 113 ? -2.626 -9.415 17.540 1.00 89.06 113 LYS A CA 1
ATOM 896 C C . LYS A 1 113 ? -1.400 -9.074 16.691 1.00 89.06 113 LYS A C 1
ATOM 898 O O . LYS A 1 113 ? -1.524 -8.741 15.518 1.00 89.06 113 LYS A O 1
ATOM 903 N N . SER A 1 114 ? -0.208 -9.180 17.278 1.00 88.62 114 SER A N 1
ATOM 904 C CA . SER A 1 114 ? 1.057 -9.036 16.546 1.00 88.62 114 SER A CA 1
ATOM 905 C C . SER A 1 114 ? 1.346 -10.303 15.734 1.00 88.62 114 SER A C 1
ATOM 907 O O . SER A 1 114 ? 2.166 -11.124 16.138 1.00 88.62 114 SER A O 1
ATOM 909 N N . VAL A 1 115 ? 0.629 -10.476 14.626 1.00 88.50 115 VAL A N 1
ATOM 910 C CA . VAL A 1 115 ? 0.738 -11.624 13.717 1.00 88.50 115 VAL A CA 1
ATOM 911 C C . VAL A 1 115 ? 0.967 -11.155 12.283 1.00 88.50 115 VAL A C 1
ATOM 913 O O . VAL A 1 115 ? 0.569 -10.053 11.911 1.00 88.50 115 VAL A O 1
ATOM 916 N N . VAL A 1 116 ? 1.597 -12.009 11.480 1.00 89.94 116 VAL A N 1
ATOM 917 C CA . VAL A 1 116 ? 1.649 -11.877 10.019 1.00 89.94 116 VAL A CA 1
ATOM 918 C C . VAL A 1 116 ? 0.663 -12.886 9.442 1.00 89.94 116 VAL A C 1
ATOM 920 O O . VAL A 1 116 ? 0.540 -13.986 9.974 1.00 89.94 116 VAL A O 1
ATOM 923 N N . SER A 1 117 ? -0.069 -12.504 8.397 1.00 88.19 117 SER A N 1
ATOM 924 C CA . SER A 1 117 ? -1.064 -13.369 7.766 1.00 88.19 117 SER A CA 1
ATOM 925 C C . SER A 1 117 ? -0.849 -13.422 6.260 1.00 88.19 117 SER A C 1
ATOM 927 O O . SER A 1 117 ? -0.745 -12.377 5.622 1.00 88.19 117 SER A O 1
ATOM 929 N N . ASP A 1 118 ? -0.874 -14.630 5.696 1.00 88.25 118 ASP A N 1
ATOM 930 C CA . ASP A 1 118 ? -0.843 -14.871 4.243 1.00 88.25 118 ASP A CA 1
ATOM 931 C C . ASP A 1 118 ? -2.252 -14.856 3.616 1.00 88.25 118 ASP A C 1
ATOM 933 O O . ASP A 1 118 ? -2.499 -15.395 2.531 1.00 88.25 118 ASP A O 1
ATOM 937 N N . ALA A 1 119 ? -3.211 -14.275 4.336 1.00 88.25 119 ALA A N 1
ATOM 938 C CA . ALA A 1 119 ? -4.580 -14.083 3.901 1.00 88.25 119 ALA A CA 1
ATOM 939 C C . ALA A 1 119 ? -4.658 -13.225 2.628 1.00 88.25 119 ALA A C 1
ATOM 941 O O . ALA A 1 119 ? -4.148 -12.105 2.592 1.00 88.25 119 ALA A O 1
ATOM 942 N N . LEU A 1 120 ? -5.342 -13.717 1.592 1.00 90.19 120 LEU A N 1
ATOM 943 C CA . LEU A 1 120 ? -5.592 -12.915 0.392 1.00 90.19 120 LEU A CA 1
ATOM 944 C C . LEU A 1 120 ? -6.635 -11.833 0.675 1.00 90.19 120 LEU A C 1
ATOM 946 O O . LEU A 1 120 ? -7.802 -12.127 0.925 1.00 90.19 120 LEU A O 1
ATOM 950 N N . ILE A 1 121 ? -6.196 -10.582 0.588 1.00 92.06 121 ILE A N 1
ATOM 951 C CA . ILE A 1 121 ? -6.991 -9.389 0.861 1.00 92.06 121 ILE A CA 1
ATOM 952 C C . ILE A 1 121 ? -6.934 -8.451 -0.345 1.00 92.06 121 ILE A C 1
ATOM 954 O O . ILE A 1 121 ? -5.882 -8.275 -0.960 1.00 92.06 121 ILE A O 1
ATOM 958 N N . SER A 1 122 ? -8.061 -7.816 -0.663 1.00 94.25 122 SER A N 1
ATOM 959 C CA . SER A 1 122 ? -8.150 -6.753 -1.658 1.00 94.25 122 SER A CA 1
ATOM 960 C C . SER A 1 122 ? -8.523 -5.414 -1.020 1.00 94.25 122 SER A C 1
ATOM 962 O O . SER A 1 122 ? -9.235 -5.350 -0.020 1.00 94.25 122 SER A O 1
ATOM 964 N N . SER A 1 123 ? -8.124 -4.302 -1.641 1.00 95.38 123 SER A N 1
ATOM 965 C CA . SER A 1 123 ? -8.475 -2.954 -1.170 1.00 95.38 123 SER A CA 1
ATOM 966 C C . SER A 1 123 ? -9.992 -2.719 -1.077 1.00 95.38 123 SER A C 1
ATOM 968 O O . SER A 1 123 ? -10.435 -1.875 -0.300 1.00 95.38 123 SER A O 1
ATOM 970 N N . VAL A 1 124 ? -10.808 -3.485 -1.818 1.00 95.75 124 VAL A N 1
ATOM 971 C CA . VAL A 1 124 ? -12.283 -3.429 -1.735 1.00 95.75 124 VAL A CA 1
ATOM 972 C C . VAL A 1 124 ? -12.850 -3.984 -0.423 1.00 95.75 124 VAL A C 1
ATOM 974 O O . VAL A 1 124 ? -13.996 -3.687 -0.085 1.00 95.75 124 VAL A O 1
ATOM 977 N N . ASP A 1 125 ? -12.062 -4.754 0.327 1.00 95.75 125 ASP A N 1
ATOM 978 C CA . ASP A 1 125 ? -12.446 -5.352 1.608 1.00 95.75 125 ASP A CA 1
ATOM 979 C C . ASP A 1 125 ? -12.263 -4.377 2.786 1.00 95.75 125 ASP A C 1
ATOM 981 O O . ASP A 1 125 ? -12.941 -4.484 3.815 1.00 95.75 125 ASP A O 1
ATOM 985 N N . ILE A 1 126 ? -11.392 -3.370 2.627 1.00 95.94 126 ILE A N 1
ATOM 986 C CA . ILE A 1 126 ? -11.059 -2.385 3.669 1.00 95.94 126 ILE A CA 1
ATOM 987 C C . ILE A 1 126 ? -12.311 -1.654 4.188 1.00 95.94 126 ILE A C 1
ATOM 989 O O . ILE A 1 126 ? -12.527 -1.666 5.403 1.00 95.94 126 ILE A O 1
ATOM 993 N N . PRO A 1 127 ? -13.186 -1.061 3.342 1.00 95.62 127 PRO A N 1
ATOM 994 C CA . PRO A 1 127 ? -14.338 -0.312 3.841 1.00 95.62 127 PRO A CA 1
ATOM 995 C C . PRO A 1 127 ? -15.306 -1.178 4.646 1.00 95.62 127 PRO A C 1
ATOM 997 O O . PRO A 1 127 ? -15.821 -0.733 5.670 1.00 95.62 127 PRO A O 1
ATOM 1000 N N . LYS A 1 128 ? -15.545 -2.422 4.213 1.00 95.06 128 LYS A N 1
ATOM 1001 C CA . LYS A 1 128 ? -16.454 -3.326 4.922 1.00 95.06 128 LYS A CA 1
ATOM 1002 C C . LYS A 1 128 ? -15.892 -3.714 6.282 1.00 95.06 128 LYS A C 1
ATOM 1004 O O . LYS A 1 128 ? -16.608 -3.619 7.269 1.00 95.06 128 LYS A O 1
ATOM 1009 N N . THR A 1 129 ? -14.607 -4.047 6.339 1.00 95.75 129 THR A N 1
ATOM 1010 C CA . THR A 1 129 ? -13.915 -4.384 7.589 1.00 95.75 129 THR A CA 1
ATOM 1011 C C . THR A 1 129 ? -13.968 -3.224 8.594 1.00 95.75 129 THR A C 1
ATOM 1013 O O . THR A 1 129 ? -14.271 -3.438 9.765 1.00 95.75 129 THR A O 1
ATOM 1016 N N . ILE A 1 130 ? -13.783 -1.973 8.144 1.00 96.69 130 ILE A N 1
ATOM 1017 C CA . ILE A 1 130 ? -13.947 -0.781 9.003 1.00 96.69 130 ILE A CA 1
ATOM 1018 C C . ILE A 1 130 ? -15.374 -0.694 9.566 1.00 96.69 130 ILE A C 1
ATOM 1020 O O . ILE A 1 130 ? -15.556 -0.455 10.759 1.00 96.69 130 ILE A O 1
ATOM 1024 N N . LEU A 1 131 ? -16.396 -0.882 8.725 1.00 96.19 131 LEU A N 1
ATOM 1025 C CA . LEU A 1 131 ? -17.799 -0.796 9.147 1.00 96.19 131 LEU A CA 1
ATOM 1026 C C . LEU A 1 131 ? -18.181 -1.890 10.154 1.00 96.19 131 LEU A C 1
ATOM 1028 O O . LEU A 1 131 ? -18.961 -1.610 11.068 1.00 96.19 131 LEU A O 1
ATOM 1032 N N . GLU A 1 132 ? -17.636 -3.099 10.005 1.00 94.94 132 GLU A N 1
ATOM 1033 C CA . GLU A 1 132 ? -17.817 -4.196 10.965 1.00 94.94 132 GLU A CA 1
ATOM 1034 C C . GLU A 1 132 ? -17.160 -3.875 12.311 1.00 94.94 132 GLU A C 1
ATOM 1036 O O . GLU A 1 132 ? -17.823 -3.934 13.345 1.00 94.94 132 GLU A O 1
ATOM 1041 N N . LEU A 1 133 ? -15.903 -3.418 12.309 1.00 95.62 133 LEU A N 1
ATOM 1042 C CA . LEU A 1 133 ? -15.185 -3.019 13.527 1.00 95.62 133 LEU A CA 1
ATOM 1043 C C . LEU A 1 133 ? -15.884 -1.877 14.284 1.00 95.62 133 LEU A C 1
ATOM 1045 O O . LEU A 1 133 ? -15.879 -1.839 15.514 1.00 95.62 133 LEU A O 1
ATOM 1049 N N . LEU A 1 134 ? -16.522 -0.956 13.556 1.00 95.88 134 LEU A N 1
ATOM 1050 C CA . LEU A 1 134 ? -17.321 0.134 14.122 1.00 95.88 134 LEU A CA 1
ATOM 1051 C C . LEU A 1 134 ? -18.752 -0.285 14.506 1.00 95.88 134 LEU A C 1
ATOM 1053 O O . LEU A 1 134 ? -19.529 0.551 14.969 1.00 95.88 134 LEU A O 1
ATOM 1057 N N . ASN A 1 135 ? -19.122 -1.557 14.326 1.00 95.50 135 ASN A N 1
ATOM 1058 C CA . ASN A 1 135 ? -20.461 -2.092 14.587 1.00 95.50 135 ASN A CA 1
ATOM 1059 C C . ASN A 1 135 ? -21.584 -1.321 13.859 1.00 95.50 135 ASN A C 1
ATOM 1061 O O . ASN A 1 135 ? -22.710 -1.178 14.358 1.00 95.50 135 ASN A O 1
ATOM 1065 N N . ILE A 1 136 ? -21.303 -0.810 12.656 1.00 97.00 136 ILE A N 1
ATOM 1066 C CA . ILE A 1 136 ? -22.300 -0.115 11.839 1.00 97.00 136 ILE A CA 1
ATOM 1067 C C . ILE A 1 136 ? -23.261 -1.150 11.259 1.00 97.00 136 ILE A C 1
ATOM 1069 O O . ILE A 1 136 ? -22.873 -2.006 10.469 1.00 97.00 136 ILE A O 1
ATOM 1073 N N . LYS A 1 137 ? -24.540 -1.061 11.633 1.00 93.75 137 LYS A N 1
ATOM 1074 C CA . LYS A 1 137 ? -25.593 -1.977 11.160 1.00 93.75 137 LYS A CA 1
ATOM 1075 C C . LYS A 1 137 ? -25.743 -1.917 9.640 1.00 93.75 137 LYS A C 1
ATOM 1077 O O . LYS A 1 137 ? -25.760 -0.823 9.087 1.00 93.75 137 LYS A O 1
ATOM 1082 N N . GLU A 1 138 ? -25.987 -3.067 9.012 1.00 89.81 138 GLU A N 1
ATOM 1083 C CA . GLU A 1 138 ? -26.136 -3.226 7.552 1.00 89.81 138 GLU A CA 1
ATOM 1084 C C . GLU A 1 138 ? -27.054 -2.175 6.910 1.00 89.81 138 GLU A C 1
ATOM 1086 O O . GLU A 1 138 ? -26.699 -1.544 5.924 1.00 89.81 138 GLU A O 1
ATOM 1091 N N . ARG A 1 139 ? -28.200 -1.887 7.538 1.00 93.50 139 ARG A N 1
ATOM 1092 C CA . ARG A 1 139 ? -29.164 -0.878 7.062 1.00 93.50 139 ARG A CA 1
ATOM 1093 C C . ARG A 1 139 ? -28.625 0.559 6.965 1.00 93.50 139 ARG A C 1
ATOM 1095 O O . ARG A 1 139 ? -29.289 1.402 6.379 1.00 93.50 139 ARG A O 1
ATOM 1102 N N . HIS A 1 140 ? -27.503 0.865 7.618 1.00 95.00 140 HIS A N 1
ATOM 1103 C CA . HIS A 1 140 ? -26.851 2.178 7.580 1.00 95.00 140 HIS A CA 1
ATOM 1104 C C . HIS A 1 140 ? -25.608 2.179 6.680 1.00 95.00 140 HIS A C 1
ATOM 1106 O O . HIS A 1 140 ? -24.921 3.195 6.596 1.00 95.00 140 HIS A O 1
ATOM 1112 N N . ARG A 1 141 ? -25.282 1.048 6.048 1.00 93.06 141 ARG A N 1
ATOM 1113 C CA . ARG A 1 141 ? -24.130 0.940 5.158 1.00 93.06 141 ARG A CA 1
ATOM 1114 C C . ARG A 1 141 ? -24.513 1.412 3.753 1.00 93.06 141 ARG A C 1
ATOM 1116 O O . ARG A 1 141 ? -25.662 1.232 3.342 1.00 93.06 141 ARG A O 1
ATOM 1123 N N . PRO A 1 142 ? -23.571 2.001 3.000 1.00 91.00 142 PRO A N 1
ATOM 1124 C CA . PRO A 1 142 ? -23.765 2.250 1.579 1.00 91.00 142 PRO A CA 1
ATOM 1125 C C . PRO A 1 142 ? -24.154 0.957 0.840 1.00 91.00 142 PRO A C 1
ATOM 1127 O O . PRO A 1 142 ? -23.536 -0.085 1.079 1.00 91.00 142 PRO A O 1
ATOM 1130 N N . PRO A 1 143 ? -25.153 0.990 -0.059 1.00 90.88 143 PRO A N 1
ATOM 1131 C CA . PRO A 1 143 ? -25.500 -0.179 -0.855 1.00 90.88 143 PRO A CA 1
ATOM 1132 C C . PRO A 1 143 ? -24.364 -0.528 -1.826 1.00 90.88 143 PRO A C 1
ATOM 1134 O O . PRO A 1 143 ? -23.661 0.353 -2.318 1.00 90.88 143 PRO A O 1
ATOM 1137 N N . GLY A 1 144 ? -24.213 -1.816 -2.147 1.00 88.81 144 GLY A N 1
ATOM 1138 C CA . GLY A 1 144 ? -23.288 -2.269 -3.193 1.00 88.81 144 GLY A CA 1
ATOM 1139 C C . GLY A 1 144 ? -21.821 -2.407 -2.772 1.00 88.81 144 GLY A C 1
ATOM 1140 O O . GLY A 1 144 ? -20.963 -2.533 -3.641 1.00 88.81 144 GLY A O 1
ATOM 1141 N N . ILE A 1 145 ? -21.511 -2.421 -1.472 1.00 90.81 145 ILE A N 1
ATOM 1142 C CA . ILE A 1 145 ? -20.166 -2.773 -0.990 1.00 90.81 145 ILE A CA 1
ATOM 1143 C C . ILE A 1 145 ? -19.888 -4.249 -1.311 1.00 90.81 145 ILE A C 1
ATOM 1145 O O . ILE A 1 145 ? -20.578 -5.140 -0.818 1.00 90.81 145 ILE A O 1
ATOM 1149 N N . GLN A 1 146 ? -18.875 -4.502 -2.143 1.00 90.50 146 GLN A N 1
ATOM 1150 C CA . GLN A 1 146 ? -18.567 -5.841 -2.665 1.00 90.50 146 GLN A CA 1
ATOM 1151 C C . GLN A 1 146 ? -17.597 -6.649 -1.794 1.00 90.50 146 GLN A C 1
ATOM 1153 O O . GLN A 1 146 ? -17.556 -7.870 -1.928 1.00 90.50 146 GLN A O 1
ATOM 1158 N N . GLY A 1 147 ? -16.816 -5.983 -0.939 1.00 92.38 147 GLY A N 1
ATOM 1159 C CA . GLY A 1 147 ? -15.767 -6.629 -0.155 1.00 92.38 147 GLY A CA 1
ATOM 1160 C C . GLY A 1 147 ? -16.266 -7.573 0.942 1.00 92.38 147 GLY A C 1
ATOM 1161 O O . GLY A 1 147 ? -17.473 -7.744 1.176 1.00 92.38 147 GLY A O 1
ATOM 1162 N N . TYR A 1 148 ? -15.311 -8.151 1.660 1.00 91.75 148 TYR A N 1
ATOM 1163 C CA . TYR A 1 148 ? -15.503 -9.045 2.798 1.00 91.75 148 TYR A CA 1
ATOM 1164 C C . TYR A 1 148 ? -15.012 -8.434 4.104 1.00 91.75 148 TYR A C 1
ATOM 1166 O O . TYR A 1 148 ? -14.242 -7.478 4.123 1.00 91.75 148 TYR A O 1
ATOM 1174 N N . ASP A 1 149 ? -15.517 -8.984 5.205 1.00 92.81 149 ASP A N 1
ATOM 1175 C CA . ASP A 1 149 ? -14.962 -8.706 6.521 1.00 92.81 149 ASP A CA 1
ATOM 1176 C C . ASP A 1 149 ? -13.676 -9.515 6.708 1.00 92.81 149 ASP A C 1
ATOM 1178 O O . ASP A 1 149 ? -13.684 -10.744 6.597 1.00 92.81 149 ASP A O 1
ATOM 1182 N N . MET A 1 150 ? -12.582 -8.811 6.976 1.00 92.31 150 MET A N 1
ATOM 1183 C CA . MET A 1 150 ? -11.251 -9.383 7.140 1.00 92.31 150 MET A CA 1
ATOM 1184 C C . MET A 1 150 ? -10.839 -9.545 8.599 1.00 92.31 150 MET A C 1
ATOM 1186 O O . MET A 1 150 ? -9.742 -10.040 8.852 1.00 92.31 150 MET A O 1
ATOM 1190 N N . THR A 1 151 ? -11.684 -9.177 9.568 1.00 90.81 151 THR A N 1
ATOM 1191 C CA . THR A 1 151 ? -11.360 -9.356 10.993 1.00 90.81 151 THR A CA 1
ATOM 1192 C C . THR A 1 151 ? -10.910 -10.776 11.379 1.00 90.81 151 THR A C 1
ATOM 1194 O O . THR A 1 151 ? -10.028 -10.873 12.236 1.00 90.81 151 THR A O 1
ATOM 1197 N N . PRO A 1 152 ? -11.354 -11.883 10.732 1.00 87.38 152 PRO A N 1
ATOM 1198 C CA . PRO A 1 152 ? -10.808 -13.212 11.021 1.00 87.38 152 PRO A CA 1
ATOM 1199 C C . PRO A 1 152 ? -9.296 -13.354 10.773 1.00 87.38 152 PRO A C 1
ATOM 1201 O O . PRO A 1 152 ? -8.661 -14.225 11.371 1.00 87.38 152 PRO A O 1
ATOM 1204 N N . ALA A 1 153 ? -8.710 -12.512 9.913 1.00 87.25 153 ALA A N 1
ATOM 1205 C CA . ALA A 1 153 ? -7.275 -12.498 9.634 1.00 87.25 153 ALA A CA 1
ATOM 1206 C C . ALA A 1 153 ? -6.440 -11.826 10.735 1.00 87.25 153 ALA A C 1
ATOM 1208 O O . ALA A 1 153 ? -5.225 -11.987 10.765 1.00 87.25 153 ALA A O 1
ATOM 1209 N N . PHE A 1 154 ? -7.066 -11.116 11.677 1.00 87.12 154 PHE A N 1
ATOM 1210 C CA . PHE A 1 154 ? -6.349 -10.380 12.725 1.00 87.12 154 PHE A CA 1
ATOM 1211 C C . PHE A 1 154 ? -5.850 -11.262 13.879 1.00 87.12 154 PHE A C 1
ATOM 1213 O O . PHE A 1 154 ? -5.083 -10.794 14.725 1.00 87.12 154 PHE A O 1
ATOM 1220 N N . GLU A 1 155 ? -6.278 -12.527 13.935 1.00 72.62 155 GLU A N 1
ATOM 1221 C CA . GLU A 1 155 ? -5.992 -13.428 15.056 1.00 72.62 155 GLU A CA 1
ATOM 1222 C C . GLU A 1 155 ? -5.129 -14.649 14.707 1.00 72.62 155 GLU A C 1
ATOM 1224 O O . GLU A 1 155 ? -4.660 -15.317 15.634 1.00 72.62 155 GLU A O 1
ATOM 1229 N N . LYS A 1 156 ? -4.944 -14.978 13.420 1.00 64.81 156 LYS A N 1
ATOM 1230 C CA . LYS A 1 156 ? -4.344 -16.246 12.971 1.00 64.81 156 LYS A CA 1
ATOM 1231 C C . LYS A 1 156 ? -3.276 -16.038 11.899 1.00 64.81 156 LYS A C 1
ATOM 1233 O O . LYS A 1 156 ? -3.479 -15.267 10.968 1.00 64.81 156 LYS A O 1
ATOM 1238 N N . GLU A 1 157 ? -2.204 -16.818 12.007 1.00 57.03 157 GLU A N 1
ATOM 1239 C CA . GLU A 1 157 ? -1.138 -16.923 10.999 1.00 57.03 157 GLU A CA 1
ATOM 1240 C C . GLU A 1 157 ? -1.706 -17.490 9.675 1.00 57.03 157 GLU A C 1
ATOM 1242 O O . GLU A 1 157 ? -1.606 -16.857 8.628 1.00 57.03 157 GLU A O 1
ATOM 1247 N N . ASP A 1 158 ? -2.485 -18.581 9.750 1.00 56.78 158 ASP A N 1
ATOM 1248 C CA . ASP A 1 158 ? -3.147 -19.228 8.603 1.00 56.78 158 ASP A CA 1
ATOM 1249 C C . ASP A 1 158 ? -4.644 -18.870 8.486 1.00 56.78 158 ASP A C 1
ATOM 1251 O O . ASP A 1 158 ? -5.538 -19.687 8.744 1.00 56.78 158 ASP A O 1
ATOM 1255 N N . ALA A 1 159 ? -4.962 -17.631 8.100 1.00 56.66 159 ALA A N 1
ATOM 1256 C CA . ALA A 1 159 ? -6.355 -17.168 8.023 1.00 56.66 159 ALA A CA 1
ATOM 1257 C C . ALA A 1 159 ? -7.062 -17.426 6.676 1.00 56.66 159 ALA A C 1
ATOM 1259 O O . ALA A 1 159 ? -8.262 -17.170 6.556 1.00 56.66 159 ALA A O 1
ATOM 1260 N N . ASN A 1 160 ? -6.383 -18.012 5.681 1.00 55.25 160 ASN A N 1
ATOM 1261 C CA . ASN A 1 160 ? -6.976 -18.308 4.365 1.00 55.25 160 ASN A CA 1
ATOM 1262 C C . ASN A 1 160 ? -8.203 -19.242 4.429 1.00 55.25 160 ASN A C 1
ATOM 1264 O O . ASN A 1 160 ? -9.076 -19.182 3.567 1.00 55.25 160 ASN A O 1
ATOM 1268 N N . SER A 1 161 ? -8.301 -20.088 5.460 1.00 53.62 161 SER A N 1
ATOM 1269 C CA . SER A 1 161 ? -9.469 -20.955 5.691 1.00 53.62 161 SER A CA 1
ATOM 1270 C C . SER A 1 161 ? -10.643 -20.247 6.383 1.00 53.62 161 SER A C 1
ATOM 1272 O O . SER A 1 161 ? -11.763 -20.753 6.353 1.00 53.62 161 SER A O 1
ATOM 1274 N N . ALA A 1 162 ? -10.385 -19.099 7.016 1.00 55.78 162 ALA A N 1
ATOM 1275 C CA . ALA A 1 162 ? -11.356 -18.329 7.788 1.00 55.78 162 ALA A CA 1
ATOM 1276 C C . ALA A 1 162 ? -11.954 -17.154 7.001 1.00 55.78 162 ALA A C 1
ATOM 1278 O O . ALA A 1 162 ? -13.011 -16.650 7.383 1.00 55.78 162 ALA A O 1
ATOM 1279 N N . LEU A 1 163 ? -11.309 -16.730 5.909 1.00 62.47 163 LEU A N 1
ATOM 1280 C CA . LEU A 1 163 ? -11.862 -15.712 5.027 1.00 62.47 163 LEU A CA 1
ATOM 1281 C C . LEU A 1 163 ? -13.034 -16.262 4.199 1.00 62.47 163 LEU A C 1
ATOM 1283 O O . LEU A 1 163 ? -12.986 -17.408 3.730 1.00 62.47 163 LEU A O 1
ATOM 1287 N N . PRO A 1 164 ? -14.086 -15.455 3.974 1.00 58.16 164 PRO A N 1
ATOM 1288 C CA . PRO A 1 164 ? -15.137 -15.811 3.037 1.00 58.16 164 PRO A CA 1
ATOM 1289 C C . PRO A 1 164 ? -14.531 -16.055 1.654 1.00 58.16 164 PRO A C 1
ATOM 1291 O O . PRO A 1 164 ? -13.796 -15.226 1.124 1.00 58.16 164 PRO A O 1
ATOM 1294 N N . GLN A 1 165 ? -14.848 -17.199 1.055 1.00 52.59 165 GLN A N 1
ATOM 1295 C CA . GLN A 1 165 ? -14.433 -17.474 -0.315 1.00 52.59 165 GLN A CA 1
ATOM 1296 C C . GLN A 1 165 ? -15.201 -16.549 -1.266 1.00 52.59 165 GLN A C 1
ATOM 1298 O O . GLN A 1 165 ? -16.410 -16.361 -1.070 1.00 52.59 165 GLN A O 1
ATOM 1303 N N . PRO A 1 166 ? -14.558 -16.006 -2.316 1.00 49.59 166 PRO A N 1
ATOM 1304 C CA . PRO A 1 166 ? -15.284 -15.255 -3.324 1.00 49.59 166 PRO A CA 1
ATOM 1305 C C . PRO A 1 166 ? -16.392 -16.147 -3.913 1.00 49.59 166 PRO A C 1
ATOM 1307 O O . PRO A 1 166 ? -16.175 -17.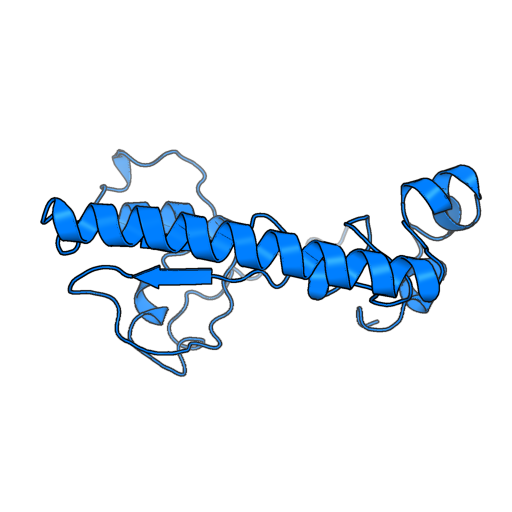351 -4.111 1.00 49.59 166 PRO A O 1
ATOM 1310 N N . PRO A 1 167 ? -17.590 -15.606 -4.203 1.00 45.09 167 PRO A N 1
ATOM 1311 C CA . PRO A 1 167 ? -18.622 -16.346 -4.898 1.00 45.09 167 PRO A CA 1
ATOM 1312 C C . PRO A 1 167 ? -18.011 -16.860 -6.193 1.00 45.09 167 PRO A C 1
ATOM 1314 O O . PRO A 1 167 ? -17.331 -16.117 -6.905 1.00 45.09 167 PRO A O 1
ATOM 1317 N N . LYS A 1 168 ? -18.236 -18.141 -6.494 1.00 41.03 168 LYS A N 1
ATOM 1318 C CA . LYS A 1 168 ? -17.836 -18.709 -7.782 1.00 41.03 168 LYS A CA 1
ATOM 1319 C C . LYS A 1 168 ? -18.438 -17.819 -8.863 1.00 41.03 168 LYS A C 1
ATOM 1321 O O . LYS A 1 168 ? -19.660 -17.783 -9.002 1.00 41.03 168 LYS A O 1
ATOM 1326 N N . ALA A 1 169 ? -17.592 -17.077 -9.577 1.00 37.19 169 ALA A N 1
ATOM 1327 C CA . ALA A 1 169 ? -18.049 -16.247 -10.675 1.00 37.19 169 ALA A CA 1
ATOM 1328 C C . ALA A 1 169 ? -18.855 -17.149 -11.622 1.00 37.19 169 ALA A C 1
ATOM 1330 O O . ALA A 1 169 ? -18.370 -18.235 -11.969 1.00 37.19 169 ALA A O 1
ATOM 1331 N N . PRO A 1 170 ? -20.085 -16.773 -12.015 1.00 36.91 170 PRO A N 1
ATOM 1332 C CA . PRO A 1 170 ? -20.765 -17.508 -13.059 1.00 36.91 170 PRO A CA 1
ATOM 1333 C C . PRO A 1 170 ? -19.864 -17.423 -14.288 1.00 36.91 170 PRO A C 1
ATOM 1335 O O . PRO A 1 170 ? -19.574 -16.331 -14.778 1.00 36.91 170 PRO A O 1
ATOM 1338 N N . ILE A 1 171 ? -19.376 -18.578 -14.747 1.00 40.91 171 ILE A N 1
ATOM 1339 C CA . ILE A 1 171 ? -18.659 -18.702 -16.013 1.00 40.91 171 ILE A CA 1
ATOM 1340 C C . ILE A 1 171 ? -19.688 -18.389 -17.100 1.00 40.91 171 ILE A C 1
ATOM 1342 O O . ILE A 1 171 ? -20.315 -19.279 -17.670 1.00 40.91 171 ILE A O 1
ATOM 1346 N N . THR A 1 172 ? -19.923 -17.107 -17.345 1.00 41.38 172 THR A N 1
ATOM 1347 C CA . THR A 1 172 ? -20.616 -16.657 -18.539 1.00 41.38 172 THR A CA 1
ATOM 1348 C C . THR A 1 172 ? -19.570 -16.713 -19.639 1.00 41.38 172 THR A C 1
ATOM 1350 O O . THR A 1 172 ? -18.687 -15.868 -19.744 1.00 41.38 172 THR A O 1
ATOM 1353 N N . ARG A 1 173 ? -19.598 -17.814 -20.396 1.00 37.47 173 ARG A N 1
ATOM 1354 C CA . ARG A 1 173 ? -18.902 -17.893 -21.678 1.00 37.47 173 ARG A CA 1
ATOM 1355 C C . ARG A 1 173 ? -19.545 -16.838 -22.580 1.00 37.47 173 ARG A C 1
ATOM 1357 O O . ARG A 1 173 ? -20.688 -17.029 -22.991 1.00 37.47 173 ARG A O 1
ATOM 1364 N N . GLY A 1 174 ? -18.854 -15.719 -22.775 1.00 37.38 174 GLY A N 1
ATOM 1365 C CA . GLY A 1 174 ? -19.080 -14.820 -23.906 1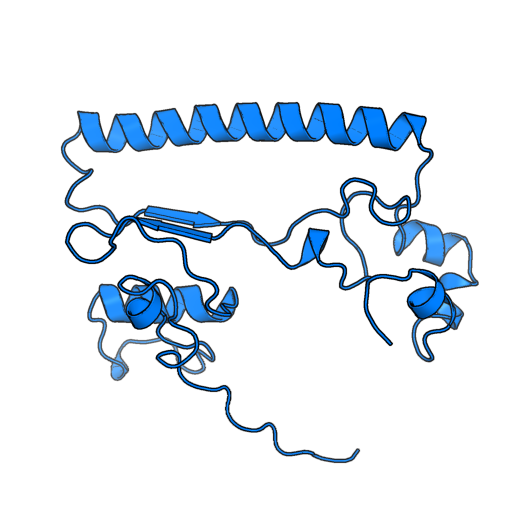.00 37.38 174 GLY A CA 1
ATOM 1366 C C . GLY A 1 174 ? -18.422 -15.377 -25.156 1.00 37.38 174 GLY A C 1
ATOM 1367 O O . GLY A 1 174 ? -17.385 -16.065 -25.002 1.00 37.38 174 GLY A O 1
#

Radius of gyration: 20.33 Å; chains: 1; bounding box: 50×34×57 Å

pLDDT: mean 87.53, std 15.09, range [36.91, 98.75]

Secondary structure (DSSP, 8-state):
--TT-HHHHHH-TTTHHHHTSHHHHHHH--B--HHHHHHHHHHHHHHHHHHHHHHHHHHHHHHHTT-GGG--EEEE-S----TTGGGB-S--S---HHHH---EEEE-TTT--S--------GGGHHHHHHHHTT--GGGSPTT------GGGGS-S-GGGTSPPPP-------

Sequence (174 aa):
ENFHNIENLYKHPYLKKYLEHPPARGSLLHEETEENIRKFIALSYGSVSLIDHAVGQILASLEKFGLAENTMVIFTSDHGDYMGDHSLILKGISPFNGTLQVPLIWRVPGVTKSVVSDALISSVDIPKTILELLNIKERHRPPGIQGYDMTPAFEKEDANSALPQPPKAPITRG

InterPro domains:
  IPR000917 Sulfatase, N-terminal [PF00884] (33-136)
  IPR017850 Alkaline-phosphatase-like, core domain superfamily [G3DSA:3.40.720.10] (2-167)
  IPR017850 Alkaline-phosphatase-like, core domain superfamily [SSF53649] (14-160)

Foldseek 3Di:
DDLLDCVCQCVPPPRVVQCVDVVSVCVAFVADDPVVLVVVLVVVVVVVVVVVVVVVVVQVVCVVVVNNQVDKDKDKDPWFWCSCRVRGTGDHDRPHCRTAVMDIDIDHHPQADPEDAPADADPLQVVVLVCVSVVPDPVRDDPPSQHWHPSCRRPDRYCNVVTDDRPPPPPPDD